Protein AF-A0A847D3K5-F1 (afdb_monomer_lite)

Foldseek 3Di:
DDPVQPDADDPVRVLVVLVVVVVVQWWFWAQQAPVAFKIKIWNDWWDQDPVVSGIDHDDPDPVPPPIDDIDMHTYRPDVVHYSPDPGTDTSVVVSVVPPD

pLDDT: mean 83.89, std 14.64, range [37.06, 96.69]

Radius of gyration: 13.53 Å; chains: 1; bounding box: 33×28×39 Å

Secondary structure (DSSP, 8-state):
--TTTT----HHHHHHHHHHHHHTT--EEEE-STT--EEEEESS--EEETTTTEEE---S-TT-TTSPPPEEEE-S--TTS-TT-SSPEEHHHHHHHT--

Sequence (100 aa):
MSDTFFQEKTREQVLEWLRVKYDKGFRYVVRDCVNDTWLVIYSMKPKRYMDDGCWGYRERDFDNIESMPAEIIRNSDMHEISWNNRSPTDLEKLLKIGVK

Structure (mmCIF, N/CA/C/O backbone):
data_AF-A0A847D3K5-F1
#
_entry.id   AF-A0A847D3K5-F1
#
loop_
_atom_site.group_PDB
_atom_site.id
_atom_site.type_symbol
_atom_site.label_atom_id
_atom_site.label_alt_id
_atom_site.label_comp_id
_atom_site.label_asym_id
_atom_site.label_entity_id
_atom_site.label_seq_id
_atom_site.pdbx_PDB_ins_code
_atom_site.Cartn_x
_atom_site.Cartn_y
_atom_site.Cartn_z
_atom_site.occupancy
_atom_site.B_iso_or_equiv
_atom_site.auth_seq_id
_atom_site.auth_comp_id
_atom_site.auth_asym_id
_atom_site.auth_atom_id
_atom_site.pdbx_PDB_model_num
ATOM 1 N N . MET A 1 1 ? -17.128 15.948 -8.211 1.00 48.16 1 MET A N 1
ATOM 2 C CA . MET A 1 1 ? -16.381 14.836 -7.584 1.00 48.16 1 MET A CA 1
ATOM 3 C C . MET A 1 1 ? -16.789 14.829 -6.124 1.00 48.16 1 MET A C 1
ATOM 5 O O . MET A 1 1 ? -16.778 15.898 -5.537 1.00 48.16 1 MET A O 1
ATOM 9 N N . SER A 1 2 ? -17.289 13.717 -5.586 1.00 49.22 2 SER A N 1
ATOM 10 C CA . SER A 1 2 ? -17.805 13.680 -4.211 1.00 49.22 2 SER A CA 1
ATOM 11 C C . SER A 1 2 ? -16.673 13.805 -3.185 1.00 49.22 2 SER A C 1
ATOM 13 O O . SER A 1 2 ? -15.633 13.166 -3.341 1.00 49.22 2 SER A O 1
ATOM 15 N N . ASP A 1 3 ? -16.904 14.556 -2.105 1.00 59.19 3 ASP A N 1
ATOM 16 C CA . ASP A 1 3 ? -15.960 14.785 -0.991 1.00 59.19 3 ASP A CA 1
ATOM 17 C C . ASP A 1 3 ? -15.487 13.501 -0.272 1.00 59.19 3 ASP A C 1
ATOM 19 O O . ASP A 1 3 ? -14.593 13.521 0.571 1.00 59.19 3 ASP A O 1
ATOM 23 N N . THR A 1 4 ? -16.056 12.347 -0.620 1.00 65.06 4 THR A N 1
ATOM 24 C CA . THR A 1 4 ? -15.764 11.033 -0.039 1.00 65.06 4 THR A CA 1
ATOM 25 C C . THR A 1 4 ? -14.419 10.431 -0.452 1.00 65.06 4 THR A C 1
ATOM 27 O O . THR A 1 4 ? -13.920 9.565 0.269 1.00 65.06 4 THR A O 1
ATOM 30 N N . PHE A 1 5 ? -13.816 10.859 -1.571 1.00 64.50 5 PHE A N 1
ATOM 31 C CA . PHE A 1 5 ? -12.520 10.325 -2.029 1.00 64.50 5 PHE A CA 1
ATOM 32 C C . PHE A 1 5 ? -11.367 10.710 -1.091 1.00 64.50 5 PHE A C 1
ATOM 34 O O . PHE A 1 5 ? -10.498 9.895 -0.795 1.00 64.50 5 PHE A O 1
ATOM 41 N N . PHE A 1 6 ? -11.392 11.937 -0.566 1.00 74.00 6 PHE A N 1
ATOM 42 C CA . PHE A 1 6 ? -10.382 12.439 0.367 1.00 74.00 6 PHE A CA 1
ATOM 43 C C . PHE A 1 6 ? -10.704 12.122 1.828 1.00 74.00 6 PHE A C 1
ATOM 45 O O . PHE A 1 6 ? -10.002 12.600 2.720 1.00 74.00 6 PHE A O 1
ATOM 52 N N . GLN A 1 7 ? -11.742 11.331 2.094 1.00 86.94 7 GLN A N 1
ATOM 53 C CA . GLN A 1 7 ? -12.090 10.949 3.451 1.00 86.94 7 GLN A CA 1
ATOM 54 C C . GLN A 1 7 ? -11.111 9.895 3.972 1.00 86.94 7 GLN A C 1
ATOM 56 O O . GLN A 1 7 ? -10.919 8.845 3.356 1.00 86.94 7 GLN A O 1
ATOM 61 N N . GLU A 1 8 ? -10.535 10.171 5.135 1.00 91.75 8 GLU A N 1
ATOM 62 C CA . GLU A 1 8 ? -9.707 9.219 5.859 1.00 91.75 8 GLU A CA 1
ATOM 63 C C . GLU A 1 8 ? -10.525 8.015 6.342 1.00 91.75 8 GLU A C 1
ATOM 65 O O . GLU A 1 8 ? -11.673 8.159 6.770 1.00 91.75 8 GLU A O 1
ATOM 70 N N . LYS A 1 9 ? -9.947 6.819 6.215 1.00 93.62 9 LYS A N 1
ATOM 71 C CA . LYS A 1 9 ? -10.594 5.544 6.524 1.00 93.62 9 LYS A CA 1
ATOM 72 C C . LYS A 1 9 ? -10.028 4.944 7.804 1.00 93.62 9 LYS A C 1
ATOM 74 O O . LYS A 1 9 ? -8.822 5.030 8.060 1.00 93.62 9 LYS A O 1
ATOM 79 N N . THR A 1 10 ? -10.898 4.302 8.582 1.00 94.50 10 THR A N 1
ATOM 80 C CA . THR A 1 10 ? -10.483 3.550 9.774 1.00 94.50 10 THR A CA 1
ATOM 81 C C . THR A 1 10 ? -9.665 2.325 9.379 1.00 94.50 10 THR A C 1
ATOM 83 O O . THR A 1 10 ? -9.705 1.874 8.229 1.00 94.50 10 THR A O 1
ATOM 86 N N . ARG A 1 11 ? -8.943 1.752 10.343 1.00 94.44 11 ARG A N 1
ATOM 87 C CA . ARG A 1 11 ? -8.200 0.505 10.158 1.00 94.44 11 ARG A CA 1
ATOM 88 C C . ARG A 1 11 ? -9.075 -0.619 9.593 1.00 94.44 11 ARG A C 1
ATOM 90 O O . ARG A 1 11 ? -8.675 -1.292 8.647 1.00 94.44 11 ARG A O 1
ATOM 97 N N . GLU A 1 12 ? -10.286 -0.795 10.115 1.00 94.44 12 GLU A N 1
ATOM 98 C CA . GLU A 1 12 ? -11.224 -1.837 9.679 1.00 94.44 12 GLU A CA 1
ATOM 99 C C . GLU A 1 12 ? -11.642 -1.636 8.220 1.00 94.44 12 GLU A C 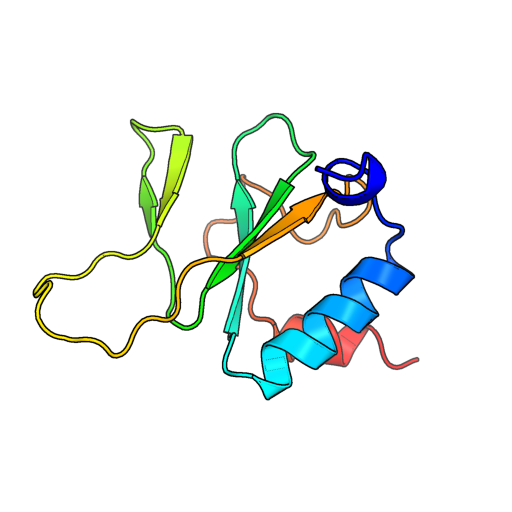1
ATOM 101 O O . GLU A 1 12 ? -11.605 -2.581 7.432 1.00 94.44 12 GLU A O 1
ATOM 106 N N . GLN A 1 13 ? -11.967 -0.395 7.845 1.00 95.25 13 GLN A N 1
ATOM 107 C CA . GLN A 1 13 ? -12.336 -0.037 6.473 1.00 95.25 13 GLN A CA 1
ATOM 108 C C . GLN A 1 13 ? -11.181 -0.273 5.496 1.00 95.25 13 GLN A C 1
ATOM 110 O O . GLN A 1 13 ? -11.397 -0.743 4.379 1.00 95.25 13 GLN A O 1
ATOM 115 N N . VAL A 1 14 ? -9.946 0.028 5.910 1.00 95.56 14 VAL A N 1
ATOM 116 C CA . VAL A 1 14 ? -8.752 -0.264 5.109 1.00 95.56 14 VAL A CA 1
ATOM 117 C C . VAL A 1 14 ? -8.568 -1.766 4.942 1.00 95.56 14 VAL A C 1
ATOM 119 O O . VAL A 1 14 ? -8.351 -2.216 3.823 1.00 95.56 14 VAL A O 1
ATOM 122 N N . LEU A 1 15 ? -8.676 -2.557 6.012 1.00 95.62 15 LEU A N 1
ATOM 123 C CA . LEU A 1 15 ? -8.522 -4.012 5.932 1.00 95.62 15 LEU A CA 1
ATOM 124 C C . LEU A 1 15 ? -9.585 -4.655 5.033 1.00 95.62 15 LEU A C 1
ATOM 126 O O . LEU A 1 15 ? -9.256 -5.532 4.236 1.00 95.62 15 LEU A O 1
ATOM 130 N N . GLU A 1 16 ? -10.840 -4.212 5.116 1.00 95.94 16 GLU A N 1
ATOM 131 C CA . GLU A 1 16 ? -11.905 -4.656 4.211 1.00 95.94 16 GLU A CA 1
ATOM 132 C C . GLU A 1 16 ? -11.593 -4.293 2.755 1.00 95.94 16 GLU A C 1
ATOM 134 O O . GLU A 1 16 ? -11.628 -5.157 1.875 1.00 95.94 16 GLU A O 1
ATOM 139 N N . TRP A 1 17 ? -11.201 -3.042 2.504 1.00 95.94 17 TRP A N 1
ATOM 140 C CA . TRP A 1 17 ? -10.807 -2.596 1.172 1.00 95.94 17 TRP A CA 1
ATOM 141 C C . TRP A 1 17 ? -9.625 -3.411 0.628 1.00 95.94 17 TRP A C 1
ATOM 143 O O . TRP A 1 17 ? -9.677 -3.882 -0.506 1.00 95.94 17 TRP A O 1
ATOM 153 N N . LEU A 1 18 ? -8.598 -3.666 1.442 1.00 96.50 18 LEU A N 1
ATOM 154 C CA . LEU A 1 18 ? -7.433 -4.466 1.062 1.00 96.50 18 LEU A CA 1
ATOM 155 C C . LEU A 1 18 ? -7.795 -5.915 0.719 1.00 96.50 18 LEU A C 1
ATOM 157 O O . LEU A 1 18 ? -7.210 -6.455 -0.217 1.00 96.50 18 LEU A O 1
ATOM 161 N N . ARG A 1 19 ? -8.768 -6.533 1.405 1.00 96.44 19 ARG A N 1
ATOM 162 C CA . ARG A 1 19 ? -9.276 -7.873 1.042 1.00 96.44 19 ARG A CA 1
ATOM 163 C C . ARG A 1 19 ? -9.895 -7.865 -0.353 1.00 96.44 19 ARG A C 1
ATOM 165 O O . ARG A 1 19 ? -9.471 -8.631 -1.211 1.00 96.44 19 ARG A O 1
ATOM 172 N N . VAL A 1 20 ? -10.802 -6.919 -0.614 1.00 96.69 20 VAL A N 1
ATOM 173 C CA . VAL A 1 20 ? -11.438 -6.764 -1.935 1.00 96.69 20 VAL A CA 1
ATOM 174 C C . VAL A 1 20 ? -10.398 -6.533 -3.035 1.00 96.69 20 VAL A C 1
ATOM 176 O O . VAL A 1 20 ? -10.549 -7.017 -4.156 1.00 96.69 20 VAL A O 1
ATOM 179 N N . LYS A 1 21 ? -9.336 -5.776 -2.747 1.00 96.19 21 LYS A N 1
ATOM 180 C CA . LYS A 1 21 ? -8.256 -5.520 -3.709 1.00 96.19 21 LYS A CA 1
ATOM 181 C C . LYS A 1 21 ? -7.337 -6.719 -3.902 1.00 96.19 21 LYS A C 1
ATOM 183 O O . LYS A 1 21 ? -6.920 -6.977 -5.030 1.00 96.19 21 LYS A O 1
ATOM 188 N N . TYR A 1 22 ? -7.060 -7.479 -2.851 1.00 95.88 22 TYR A N 1
ATOM 189 C CA . TYR A 1 22 ? -6.291 -8.713 -2.953 1.00 95.88 22 TYR A CA 1
ATOM 190 C C . TYR A 1 22 ? -6.970 -9.721 -3.892 1.00 95.88 22 TYR A C 1
ATOM 192 O O . TYR A 1 22 ? -6.320 -10.244 -4.801 1.00 95.88 22 TYR A O 1
ATOM 200 N N . ASP A 1 23 ? -8.287 -9.893 -3.769 1.00 95.00 23 ASP A N 1
ATOM 201 C CA . ASP A 1 23 ? -9.071 -10.766 -4.655 1.00 95.00 23 ASP A CA 1
ATOM 202 C C . ASP A 1 23 ? -9.044 -10.299 -6.121 1.00 95.00 23 ASP A C 1
ATOM 204 O O . ASP A 1 23 ? -9.128 -11.109 -7.042 1.00 95.00 23 ASP A O 1
ATOM 208 N N . LYS A 1 24 ? -8.850 -8.994 -6.357 1.00 92.94 24 LYS A N 1
ATOM 209 C CA . LYS A 1 24 ? -8.699 -8.394 -7.695 1.00 92.94 24 LYS A CA 1
ATOM 210 C C . LYS A 1 24 ? -7.292 -8.500 -8.286 1.00 92.94 24 LYS A C 1
ATOM 212 O O . LYS A 1 24 ? -7.101 -8.078 -9.419 1.00 92.94 24 LYS A O 1
ATOM 217 N N . GLY A 1 25 ? -6.321 -9.042 -7.550 1.00 93.19 25 GLY A N 1
ATOM 218 C CA . GLY A 1 25 ? -4.956 -9.251 -8.045 1.00 93.19 25 GLY A CA 1
ATOM 219 C C . GLY A 1 25 ? -3.891 -8.333 -7.443 1.00 93.19 25 GLY A C 1
ATOM 220 O O . GLY A 1 25 ? -2.713 -8.500 -7.751 1.00 93.19 25 GLY A O 1
ATOM 221 N N . PHE A 1 26 ? -4.246 -7.413 -6.540 1.00 94.94 26 PHE A N 1
ATOM 222 C CA . PHE A 1 26 ? -3.245 -6.617 -5.826 1.00 94.94 26 PHE A CA 1
ATOM 223 C C . PHE A 1 26 ? -2.478 -7.467 -4.805 1.00 94.94 26 PHE A C 1
ATOM 225 O O . PHE A 1 26 ? -3.034 -8.374 -4.184 1.00 94.94 26 PHE A O 1
ATOM 232 N N . ARG A 1 27 ? -1.180 -7.202 -4.626 1.00 95.50 27 ARG A N 1
ATOM 233 C CA . ARG A 1 27 ? -0.299 -8.041 -3.788 1.00 95.50 27 ARG A CA 1
ATOM 234 C C . ARG A 1 27 ? 0.510 -7.266 -2.765 1.00 95.50 27 ARG A C 1
ATOM 236 O O . ARG A 1 27 ? 0.880 -7.832 -1.738 1.00 95.50 27 ARG A O 1
ATOM 243 N N . TYR A 1 28 ? 0.752 -5.985 -3.006 1.00 96.06 28 TYR A N 1
ATOM 244 C CA . TYR A 1 28 ? 1.636 -5.181 -2.174 1.00 96.06 28 TYR A CA 1
ATOM 245 C C . TYR A 1 28 ? 0.975 -3.877 -1.761 1.00 96.06 28 TYR A C 1
ATOM 247 O O . TYR A 1 28 ? 0.233 -3.293 -2.545 1.00 96.06 28 TYR A O 1
ATOM 255 N N . VAL A 1 29 ? 1.290 -3.412 -0.553 1.00 96.25 29 VAL A N 1
ATOM 256 C CA . VAL A 1 29 ? 0.896 -2.099 -0.039 1.00 96.25 29 VAL A CA 1
ATOM 257 C C . VAL A 1 29 ? 2.091 -1.377 0.569 1.00 96.25 29 VAL A C 1
ATOM 259 O O . VAL A 1 29 ? 2.948 -1.977 1.226 1.00 96.25 29 VAL A O 1
ATOM 262 N N . VAL A 1 30 ? 2.154 -0.073 0.343 1.00 95.19 30 VAL A N 1
ATOM 263 C CA . VAL A 1 30 ? 3.189 0.815 0.873 1.00 95.19 30 VAL A CA 1
ATOM 264 C C . VAL A 1 30 ? 2.558 2.081 1.418 1.00 95.19 30 VAL A C 1
ATOM 266 O O . VAL A 1 30 ? 1.437 2.436 1.062 1.00 95.19 30 VAL A O 1
ATOM 269 N N . ARG A 1 31 ? 3.316 2.769 2.265 1.00 92.81 31 ARG A N 1
ATOM 270 C CA . ARG A 1 31 ? 3.071 4.162 2.603 1.00 92.81 31 ARG A CA 1
ATOM 271 C C . ARG A 1 31 ? 3.848 5.001 1.606 1.00 92.81 31 ARG A C 1
ATOM 273 O O . ARG A 1 31 ? 5.053 4.778 1.462 1.00 92.81 31 ARG A O 1
ATOM 280 N N . ASP A 1 32 ? 3.167 5.895 0.909 1.00 81.00 32 ASP A N 1
ATOM 281 C CA . ASP A 1 32 ? 3.816 6.783 -0.048 1.00 81.00 32 ASP A CA 1
ATOM 282 C C . ASP A 1 32 ? 4.115 8.120 0.629 1.00 81.00 32 ASP A C 1
ATOM 284 O O . ASP A 1 32 ? 3.229 8.699 1.257 1.00 81.00 32 ASP A O 1
ATOM 288 N N . CYS A 1 33 ? 5.374 8.557 0.534 1.00 74.44 33 CYS A N 1
ATOM 289 C CA . CYS A 1 33 ? 5.988 9.685 1.241 1.00 74.44 33 CYS A CA 1
ATOM 290 C C . CYS A 1 33 ? 5.938 9.671 2.789 1.00 74.44 33 CYS A C 1
ATOM 292 O O . CYS A 1 33 ? 5.255 8.883 3.438 1.00 74.44 33 CYS A O 1
ATOM 294 N N . VAL A 1 34 ? 6.715 10.581 3.386 1.00 60.44 34 VAL A N 1
ATOM 295 C CA . VAL A 1 34 ? 6.926 10.711 4.842 1.00 60.44 34 VAL A CA 1
ATOM 296 C C . VAL A 1 34 ? 5.709 11.304 5.577 1.00 60.44 34 VAL A C 1
ATOM 298 O O . VAL A 1 34 ? 5.587 11.127 6.782 1.00 60.44 34 VAL A O 1
ATOM 301 N N . ASN A 1 35 ? 4.782 11.968 4.871 1.00 60.31 35 ASN A N 1
ATOM 302 C CA . ASN A 1 35 ? 3.634 12.672 5.474 1.00 60.31 35 ASN A CA 1
ATOM 303 C C . ASN A 1 35 ? 2.327 11.834 5.503 1.00 60.31 35 ASN A C 1
ATOM 305 O O . ASN A 1 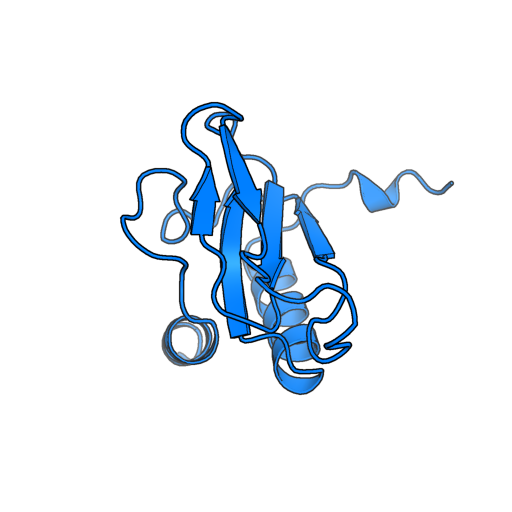35 ? 1.219 12.364 5.610 1.00 60.31 35 ASN A O 1
ATOM 309 N N . ASP A 1 36 ? 2.485 10.511 5.421 1.00 66.62 36 ASP A N 1
ATOM 310 C CA . ASP A 1 36 ? 1.764 9.456 6.154 1.00 66.62 36 ASP A CA 1
ATOM 311 C C . ASP A 1 36 ? 0.251 9.232 5.987 1.00 66.62 36 ASP A C 1
ATOM 313 O O . ASP A 1 36 ? -0.278 8.274 6.551 1.00 66.62 36 ASP A O 1
ATOM 317 N N . THR A 1 37 ? -0.468 9.994 5.165 1.00 84.19 37 THR A N 1
ATOM 318 C CA . THR A 1 37 ? -1.924 9.762 5.027 1.00 84.19 37 THR A CA 1
ATOM 319 C C . THR A 1 37 ? -2.324 8.825 3.898 1.00 84.19 37 THR A C 1
ATOM 321 O O . THR A 1 37 ? -3.482 8.426 3.868 1.00 84.19 37 THR A O 1
ATOM 324 N N . TRP A 1 38 ? -1.422 8.449 2.988 1.00 90.56 38 TRP A N 1
ATOM 325 C CA . TRP A 1 38 ? -1.772 7.645 1.814 1.00 90.56 38 TRP A CA 1
ATOM 326 C C . TRP A 1 38 ? -1.110 6.273 1.825 1.00 90.56 38 TRP A C 1
ATOM 328 O O . TRP A 1 38 ? 0.113 6.139 1.894 1.00 90.56 38 TRP A O 1
ATOM 338 N N . LEU A 1 39 ? -1.949 5.251 1.704 1.00 94.00 39 LEU A N 1
ATOM 339 C CA . LEU A 1 39 ? -1.541 3.905 1.344 1.00 94.00 39 LEU A CA 1
ATOM 340 C C . LEU A 1 39 ? -1.712 3.721 -0.157 1.00 94.00 39 LEU A C 1
ATOM 342 O O . LEU A 1 39 ? -2.740 4.113 -0.708 1.00 94.00 39 LEU A O 1
ATOM 346 N N . VAL A 1 40 ? -0.729 3.088 -0.791 1.00 94.38 40 VAL A N 1
ATOM 347 C CA . VAL A 1 40 ? -0.739 2.792 -2.227 1.00 94.38 40 VAL A CA 1
ATOM 348 C C . VAL A 1 40 ? -0.560 1.297 -2.431 1.00 94.38 40 VAL A C 1
ATOM 350 O O . VAL A 1 40 ? 0.322 0.690 -1.816 1.00 94.38 40 VAL A O 1
ATOM 353 N N . ILE A 1 41 ? -1.394 0.699 -3.280 1.00 95.62 41 ILE A N 1
ATOM 354 C CA . ILE A 1 41 ? -1.341 -0.729 -3.597 1.00 95.62 41 ILE A CA 1
ATOM 355 C C . ILE A 1 41 ? -0.872 -0.999 -5.020 1.00 95.62 41 ILE A C 1
ATOM 357 O O . ILE A 1 41 ? -1.143 -0.230 -5.940 1.00 95.62 41 ILE A O 1
ATOM 361 N N . TYR A 1 42 ? -0.206 -2.139 -5.185 1.00 94.06 42 TYR A N 1
ATOM 362 C CA . TYR A 1 42 ? 0.411 -2.571 -6.435 1.00 94.06 42 TYR A CA 1
ATOM 363 C C . TYR A 1 42 ? 0.128 -4.058 -6.699 1.00 94.06 42 TYR A C 1
ATOM 365 O O . TYR A 1 42 ? 0.119 -4.871 -5.764 1.00 94.06 42 TYR A O 1
ATOM 373 N N . SER A 1 43 ? -0.111 -4.431 -7.962 1.00 92.44 43 SER A N 1
ATOM 374 C CA . SER A 1 43 ? -0.283 -5.838 -8.373 1.00 92.44 43 SER A CA 1
ATOM 375 C C . SER A 1 43 ? 1.049 -6.582 -8.450 1.00 92.44 43 SER A C 1
ATOM 377 O O . SER A 1 43 ? 1.131 -7.761 -8.115 1.00 92.44 43 SER A O 1
ATOM 379 N N . MET A 1 44 ? 2.117 -5.865 -8.792 1.00 90.75 44 MET A N 1
ATOM 380 C CA . MET A 1 44 ? 3.495 -6.355 -8.803 1.00 90.75 44 MET A CA 1
ATOM 381 C C . MET A 1 44 ? 4.329 -5.674 -7.720 1.00 90.75 44 MET A C 1
ATOM 383 O O . MET A 1 44 ? 3.953 -4.630 -7.195 1.00 90.75 44 MET A O 1
ATOM 387 N N . LYS A 1 45 ? 5.480 -6.255 -7.369 1.00 91.69 45 LYS A N 1
ATOM 388 C CA . LYS A 1 45 ? 6.339 -5.726 -6.302 1.00 91.69 45 LYS A CA 1
ATOM 389 C C . LYS A 1 45 ? 6.910 -4.350 -6.692 1.00 91.69 45 LYS A C 1
ATOM 391 O O . LYS A 1 45 ? 7.749 -4.305 -7.595 1.00 91.69 45 LYS A O 1
ATOM 396 N N . PRO A 1 46 ? 6.530 -3.246 -6.017 1.00 91.56 46 PRO A N 1
ATOM 397 C CA . PRO A 1 46 ? 7.053 -1.924 -6.342 1.00 91.56 46 PRO A CA 1
ATOM 398 C C . PRO A 1 46 ? 8.495 -1.751 -5.848 1.00 91.56 46 PRO A C 1
ATOM 400 O O . PRO A 1 46 ? 8.972 -2.469 -4.958 1.00 91.56 46 PRO A O 1
ATOM 403 N N . LYS A 1 47 ? 9.181 -0.747 -6.395 1.00 89.69 47 LYS A N 1
ATOM 404 C CA . LYS A 1 47 ? 10.475 -0.256 -5.913 1.00 89.69 47 LYS A CA 1
ATOM 405 C C . LYS A 1 47 ? 10.307 1.153 -5.345 1.00 89.69 47 LYS A C 1
ATOM 407 O O . LYS A 1 47 ? 9.517 1.938 -5.858 1.00 89.69 47 LYS A O 1
ATOM 412 N N . ARG A 1 48 ? 11.076 1.465 -4.301 1.00 89.12 48 ARG A N 1
ATOM 413 C CA . ARG A 1 48 ? 11.183 2.817 -3.750 1.00 89.12 48 ARG A CA 1
ATOM 414 C C . ARG A 1 48 ? 12.145 3.660 -4.590 1.00 89.12 48 ARG A C 1
ATOM 416 O O . ARG A 1 48 ? 13.293 3.248 -4.797 1.00 89.12 48 ARG A O 1
ATOM 423 N N . TYR A 1 49 ? 11.683 4.818 -5.043 1.00 84.81 49 TYR A N 1
ATOM 424 C CA . TYR A 1 49 ? 12.462 5.844 -5.729 1.00 84.81 49 TYR A CA 1
ATOM 425 C C . TYR A 1 49 ? 12.848 6.909 -4.701 1.00 84.81 49 TYR A C 1
ATOM 427 O O . TYR A 1 49 ? 12.014 7.683 -4.242 1.00 84.81 49 TYR A O 1
ATOM 435 N N . MET A 1 50 ? 14.109 6.873 -4.257 1.00 77.12 50 MET A N 1
ATOM 436 C CA . MET A 1 50 ? 14.588 7.727 -3.161 1.00 77.12 50 MET A CA 1
ATOM 437 C C . MET A 1 50 ? 14.618 9.206 -3.550 1.00 77.12 50 MET A C 1
ATOM 439 O O . MET A 1 50 ? 14.358 10.045 -2.694 1.00 77.12 50 MET A O 1
ATOM 443 N N . ASP A 1 51 ? 14.902 9.496 -4.819 1.00 77.50 51 ASP A N 1
ATOM 444 C CA . ASP A 1 51 ? 15.028 10.862 -5.335 1.00 77.50 51 ASP A CA 1
ATOM 445 C C . ASP A 1 51 ? 13.660 11.561 -5.416 1.00 77.50 51 ASP A C 1
ATOM 447 O O . ASP A 1 51 ? 13.546 12.735 -5.075 1.00 77.50 51 ASP A O 1
ATOM 451 N N . ASP A 1 52 ? 12.611 10.807 -5.765 1.00 69.31 52 ASP A N 1
ATOM 452 C CA . ASP A 1 52 ? 11.243 11.315 -5.941 1.00 69.31 52 ASP A CA 1
ATOM 453 C C . ASP A 1 52 ? 10.359 11.134 -4.695 1.00 69.31 52 ASP A C 1
ATOM 455 O O . ASP A 1 52 ? 9.205 11.562 -4.668 1.00 69.31 52 ASP A O 1
ATOM 459 N N . GLY A 1 53 ? 10.874 10.476 -3.650 1.00 79.81 53 GLY A N 1
ATOM 460 C CA . GLY A 1 53 ? 10.134 10.242 -2.409 1.00 79.81 53 GLY A CA 1
ATOM 461 C C . GLY A 1 53 ? 8.880 9.378 -2.581 1.00 79.81 53 GLY A C 1
ATOM 462 O O . GLY A 1 53 ? 7.952 9.504 -1.780 1.00 79.81 53 GLY A O 1
ATOM 463 N N . CYS A 1 54 ? 8.859 8.500 -3.591 1.00 84.50 54 CYS A N 1
ATOM 464 C CA . CYS A 1 54 ? 7.697 7.680 -3.927 1.00 84.50 54 CYS A CA 1
ATOM 465 C C . CYS A 1 54 ? 8.015 6.188 -4.124 1.00 84.50 54 CYS A C 1
ATOM 467 O O . CYS A 1 54 ? 9.174 5.755 -4.178 1.00 84.50 54 CYS A O 1
ATOM 469 N N . TRP A 1 55 ? 6.966 5.377 -4.236 1.00 89.44 55 TRP A N 1
ATOM 470 C CA . TRP A 1 55 ? 7.042 4.011 -4.758 1.00 89.44 55 TRP A CA 1
ATOM 471 C C . TRP A 1 55 ? 6.458 3.938 -6.167 1.00 89.44 55 TRP A C 1
ATOM 473 O O . TRP A 1 55 ? 5.598 4.725 -6.538 1.00 89.44 55 TRP A O 1
ATOM 483 N N . GLY A 1 56 ? 6.898 2.958 -6.950 1.00 88.56 56 GLY A N 1
ATOM 484 C CA . GLY A 1 56 ? 6.290 2.694 -8.249 1.00 88.56 56 GLY A CA 1
ATOM 485 C C . GLY A 1 56 ? 6.760 1.389 -8.870 1.00 88.56 56 GLY A C 1
ATOM 486 O O . GLY A 1 56 ? 7.663 0.714 -8.355 1.00 88.56 56 GLY A O 1
ATOM 487 N N . TYR A 1 57 ? 6.157 1.031 -9.999 1.00 86.81 57 TYR A N 1
ATOM 488 C CA . TYR A 1 57 ? 6.646 -0.078 -10.805 1.00 86.81 57 TYR A CA 1
ATOM 489 C C . TYR A 1 57 ? 8.021 0.250 -11.378 1.00 86.81 57 TYR A C 1
ATOM 491 O O . TYR A 1 57 ? 8.330 1.394 -11.707 1.00 86.81 57 TYR A O 1
ATOM 499 N N . ARG A 1 58 ? 8.863 -0.776 -11.480 1.00 74.19 58 ARG A N 1
ATOM 500 C CA . ARG A 1 58 ? 10.116 -0.719 -12.231 1.00 74.19 58 ARG A CA 1
ATOM 501 C C . ARG A 1 58 ? 9.964 -1.636 -13.430 1.00 74.19 58 ARG A C 1
ATOM 503 O O . ARG A 1 58 ? 10.525 -2.732 -13.440 1.00 74.19 58 ARG A O 1
ATOM 510 N N . GLU A 1 59 ? 9.164 -1.221 -14.399 1.00 66.19 59 GLU A N 1
ATOM 511 C CA . GLU A 1 59 ? 9.110 -1.934 -15.668 1.00 66.19 59 GLU A CA 1
ATOM 512 C C . GLU A 1 59 ? 10.372 -1.634 -16.477 1.00 66.19 59 GLU A C 1
ATOM 514 O O . GLU A 1 59 ? 10.908 -0.525 -16.458 1.00 66.19 59 GLU A O 1
ATOM 519 N N . ARG A 1 60 ? 10.907 -2.669 -17.127 1.00 56.78 60 ARG A N 1
ATOM 520 C CA . ARG A 1 60 ? 11.941 -2.507 -18.161 1.00 56.78 60 ARG A CA 1
ATOM 521 C C . ARG A 1 60 ? 11.327 -2.397 -19.553 1.00 56.78 60 ARG A C 1
ATOM 523 O O . ARG A 1 60 ? 12.040 -2.031 -20.477 1.00 56.78 60 ARG A O 1
ATOM 530 N N . ASP A 1 61 ? 10.054 -2.752 -19.674 1.00 58.44 61 ASP A N 1
ATOM 531 C CA . ASP A 1 61 ? 9.334 -2.908 -20.924 1.00 58.44 61 ASP A CA 1
ATOM 532 C C . ASP A 1 61 ? 7.895 -2.437 -20.699 1.00 58.44 61 ASP A C 1
ATOM 534 O O . ASP A 1 61 ? 7.141 -3.097 -19.989 1.00 58.44 61 ASP A O 1
ATOM 538 N N . PHE A 1 62 ? 7.576 -1.260 -21.239 1.00 55.12 62 PHE A N 1
ATOM 539 C CA . PHE A 1 62 ? 6.283 -0.587 -21.079 1.00 55.12 62 PHE A CA 1
ATOM 540 C C . PHE A 1 62 ? 5.165 -1.243 -21.903 1.00 55.12 62 PHE A C 1
ATOM 542 O O . PHE A 1 62 ? 3.997 -0.905 -21.720 1.00 55.12 62 PHE A O 1
ATOM 549 N N . ASP A 1 63 ? 5.513 -2.178 -22.793 1.00 56.44 63 ASP A N 1
ATOM 550 C CA . ASP A 1 63 ? 4.553 -2.943 -23.589 1.00 56.44 63 ASP A CA 1
ATOM 551 C C . ASP A 1 63 ? 4.079 -4.211 -22.851 1.00 56.44 63 ASP A C 1
ATOM 553 O O . ASP A 1 63 ? 3.178 -4.918 -23.313 1.00 56.44 63 ASP A O 1
ATOM 557 N N . ASN A 1 64 ? 4.643 -4.495 -21.671 1.00 55.25 64 ASN A N 1
ATOM 558 C CA . ASN A 1 64 ? 4.258 -5.629 -20.845 1.00 55.25 64 ASN A CA 1
ATOM 559 C C . ASN A 1 64 ? 3.139 -5.238 -19.859 1.00 55.25 64 ASN A C 1
ATOM 561 O O . ASN A 1 64 ? 3.371 -4.933 -18.694 1.00 55.25 64 ASN A O 1
ATOM 565 N N . ILE A 1 65 ? 1.906 -5.265 -20.369 1.00 53.31 65 ILE A N 1
ATOM 566 C CA . ILE A 1 65 ? 0.619 -4.847 -19.767 1.00 53.31 65 ILE A CA 1
ATOM 567 C C . ILE A 1 65 ? 0.216 -5.572 -18.449 1.00 53.31 65 ILE A C 1
ATOM 569 O O . ILE A 1 65 ? -0.900 -5.417 -17.957 1.00 53.31 65 ILE A O 1
ATOM 573 N N . GLU A 1 66 ? 1.083 -6.354 -17.806 1.00 68.69 66 GLU A N 1
ATOM 574 C CA . GLU A 1 66 ? 0.686 -7.175 -16.647 1.00 68.69 66 GLU A CA 1
ATOM 575 C C . GLU A 1 66 ? 0.512 -6.399 -15.324 1.00 68.69 66 GLU A C 1
ATOM 577 O O . GLU A 1 66 ? -0.037 -6.940 -14.355 1.00 68.69 66 GLU A O 1
ATOM 582 N N . SER A 1 67 ? 0.937 -5.132 -15.248 1.00 74.69 67 SER A N 1
ATOM 583 C CA . SER A 1 67 ? 0.762 -4.321 -14.042 1.00 74.69 67 SER A CA 1
ATOM 584 C C . SER A 1 67 ? -0.578 -3.570 -14.034 1.00 74.69 67 SER A C 1
ATOM 586 O O . SER A 1 67 ? -0.951 -2.849 -14.957 1.00 7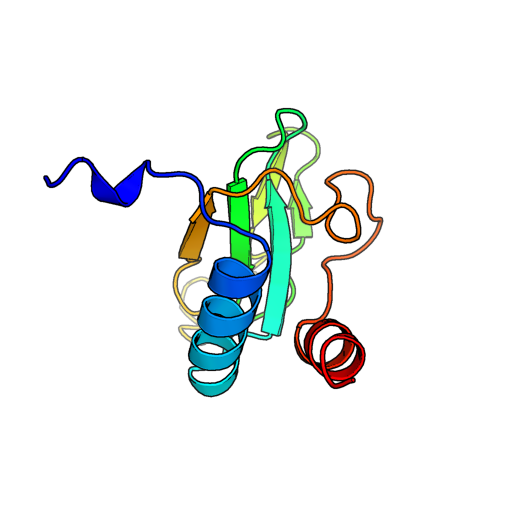4.69 67 SER A O 1
ATOM 588 N N . MET A 1 68 ? -1.347 -3.736 -12.955 1.00 86.25 68 MET A N 1
ATOM 589 C CA . MET A 1 68 ? -2.584 -2.982 -12.756 1.00 86.25 68 MET A CA 1
ATOM 590 C C . MET A 1 68 ? -2.234 -1.556 -12.320 1.00 86.25 68 MET A C 1
ATOM 592 O O . MET A 1 68 ? -1.283 -1.388 -11.546 1.00 86.25 68 MET A O 1
ATOM 596 N N . PRO A 1 69 ? -3.019 -0.536 -12.711 1.00 88.81 69 PRO A N 1
ATOM 597 C CA . PRO A 1 69 ? -2.856 0.810 -12.177 1.00 88.81 69 PRO A CA 1
ATOM 598 C C . PRO A 1 69 ? -2.846 0.801 -10.646 1.00 88.81 69 PRO A C 1
ATOM 600 O O . PRO A 1 69 ? -3.661 0.121 -10.017 1.00 88.81 69 PRO A O 1
ATOM 603 N N . ALA A 1 70 ? -1.913 1.547 -10.054 1.00 91.31 70 ALA A N 1
ATOM 604 C CA . ALA A 1 70 ? -1.846 1.681 -8.607 1.00 91.31 70 ALA A CA 1
ATOM 605 C C . ALA A 1 70 ? -3.126 2.337 -8.074 1.00 91.31 70 ALA A C 1
ATOM 607 O O . ALA A 1 70 ? -3.681 3.249 -8.690 1.00 91.31 70 ALA A O 1
ATOM 608 N N . GLU A 1 71 ? -3.578 1.886 -6.909 1.00 93.75 71 GLU A N 1
ATOM 609 C CA . GLU A 1 71 ? -4.742 2.459 -6.237 1.00 93.75 71 GLU A CA 1
ATOM 610 C C . GLU A 1 71 ? -4.371 2.982 -4.855 1.00 93.75 71 GLU A C 1
ATOM 612 O O . GLU A 1 71 ? -3.451 2.471 -4.213 1.00 93.75 71 GLU A O 1
ATOM 617 N N . ILE A 1 72 ? -5.101 3.999 -4.394 1.00 93.75 72 ILE A N 1
ATOM 618 C CA . ILE A 1 72 ? -4.786 4.720 -3.162 1.00 93.75 72 ILE A CA 1
ATOM 619 C C . ILE A 1 72 ? -5.964 4.744 -2.193 1.00 93.75 72 ILE A C 1
ATOM 621 O O . ILE A 1 72 ? -7.127 4.784 -2.598 1.00 93.75 72 ILE A O 1
ATOM 625 N N . ILE A 1 73 ? -5.654 4.760 -0.901 1.00 93.50 73 ILE A N 1
ATOM 626 C CA . ILE A 1 73 ? -6.625 4.934 0.182 1.00 93.50 73 ILE A CA 1
ATOM 627 C C . ILE A 1 73 ? -6.014 5.797 1.285 1.00 93.50 73 ILE A C 1
ATOM 629 O O . ILE A 1 73 ? -4.826 5.667 1.595 1.00 93.50 73 ILE A O 1
ATOM 633 N N . ARG A 1 74 ? -6.818 6.691 1.877 1.00 92.88 74 ARG A N 1
ATOM 634 C CA . ARG A 1 74 ? -6.363 7.520 2.999 1.00 92.88 74 ARG A CA 1
ATOM 635 C C . ARG A 1 74 ? -6.512 6.807 4.326 1.00 92.88 74 ARG A C 1
ATOM 637 O O . ARG A 1 74 ? -7.605 6.348 4.645 1.00 92.88 74 ARG A O 1
ATOM 644 N N . ASN A 1 75 ? -5.445 6.784 5.109 1.00 93.12 75 ASN A N 1
ATOM 645 C CA . ASN A 1 75 ? -5.417 6.251 6.464 1.00 93.12 75 ASN A CA 1
ATOM 646 C C . ASN A 1 75 ? -4.114 6.667 7.160 1.00 93.12 75 ASN A C 1
ATOM 648 O O . ASN A 1 75 ? -3.060 6.578 6.540 1.00 93.12 75 ASN A O 1
ATOM 652 N N . SER A 1 76 ? -4.169 7.035 8.438 1.00 90.44 76 SER A N 1
ATOM 653 C CA . SER A 1 76 ? -2.991 7.229 9.303 1.00 90.44 76 SER A CA 1
ATOM 654 C C . SER A 1 76 ? -2.780 6.103 10.333 1.00 90.44 76 SER A C 1
ATOM 656 O O . SER A 1 76 ? -1.717 6.010 10.941 1.00 90.44 76 SER A O 1
ATOM 658 N N . ASP A 1 77 ? -3.754 5.200 10.481 1.00 90.50 77 ASP A N 1
ATOM 659 C CA . ASP A 1 77 ? -3.831 4.164 11.527 1.00 90.50 77 ASP A CA 1
ATOM 660 C C . ASP A 1 77 ? -3.467 2.743 11.024 1.00 90.50 77 ASP A C 1
ATOM 662 O O . ASP A 1 77 ? -4.183 1.757 11.216 1.00 90.50 77 ASP A O 1
ATOM 666 N N . MET A 1 78 ? -2.351 2.630 10.298 1.00 91.62 78 MET A N 1
ATOM 667 C CA . MET A 1 78 ? -1.783 1.352 9.823 1.00 91.62 78 MET A CA 1
ATOM 668 C C . MET A 1 78 ? -0.258 1.360 10.006 1.00 91.62 78 MET A C 1
ATOM 670 O O . MET A 1 78 ? 0.508 1.355 9.040 1.00 91.62 78 MET A O 1
ATOM 674 N N . HIS A 1 79 ? 0.196 1.446 11.256 1.00 89.19 79 HIS A N 1
ATOM 675 C CA . HIS A 1 79 ? 1.606 1.660 11.613 1.00 89.19 79 HIS A CA 1
ATOM 676 C C . HIS A 1 79 ? 2.570 0.565 11.128 1.00 89.19 79 HIS A C 1
ATOM 678 O O . HIS A 1 79 ? 3.766 0.813 10.987 1.00 89.19 79 HIS A O 1
ATOM 684 N N . GLU A 1 80 ? 2.073 -0.635 10.831 1.00 90.12 80 GLU A N 1
ATOM 685 C CA . GLU A 1 80 ? 2.863 -1.713 10.236 1.00 90.12 80 GLU A CA 1
ATOM 686 C C . GLU A 1 80 ? 3.277 -1.425 8.778 1.00 90.12 80 GLU A C 1
ATOM 688 O O . GLU A 1 80 ? 4.260 -1.984 8.280 1.00 90.12 80 GLU A O 1
ATOM 693 N N . ILE A 1 81 ? 2.566 -0.516 8.102 1.00 92.38 81 ILE A N 1
ATOM 694 C CA . ILE A 1 81 ? 2.891 -0.029 6.762 1.00 92.38 81 ILE A CA 1
ATOM 695 C C . ILE A 1 81 ? 3.543 1.352 6.894 1.00 92.38 81 ILE A C 1
ATOM 697 O O . ILE A 1 81 ? 2.859 2.365 7.052 1.00 92.38 81 ILE A O 1
ATOM 701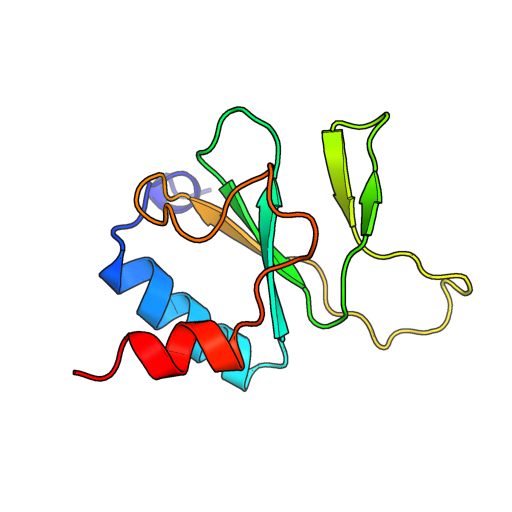 N N . SER A 1 82 ? 4.873 1.395 6.793 1.00 89.88 82 SER A N 1
ATOM 702 C CA . SER A 1 82 ? 5.675 2.617 6.941 1.00 89.88 82 SER A CA 1
ATOM 703 C C . SER A 1 82 ? 6.545 2.880 5.713 1.00 89.88 82 SER A C 1
ATOM 705 O O . SER A 1 82 ? 7.071 1.945 5.104 1.00 89.88 82 SER A O 1
ATOM 707 N N . TRP A 1 83 ? 6.768 4.160 5.392 1.00 88.19 83 TRP A N 1
ATOM 708 C CA . TRP A 1 83 ? 7.720 4.591 4.360 1.00 88.19 83 TRP A CA 1
ATOM 709 C C . TRP A 1 83 ? 9.134 4.048 4.623 1.00 88.19 83 TRP A C 1
ATOM 711 O O . TRP A 1 83 ? 9.877 3.715 3.695 1.00 88.19 83 TRP A O 1
ATOM 721 N N . ASN A 1 84 ? 9.493 3.901 5.902 1.00 87.75 84 ASN A N 1
ATOM 722 C CA . ASN A 1 84 ? 10.806 3.435 6.339 1.00 87.75 84 ASN A CA 1
ATOM 723 C C . ASN A 1 84 ? 11.017 1.925 6.140 1.00 87.75 84 ASN A C 1
ATOM 725 O O . ASN A 1 84 ? 12.156 1.455 6.238 1.00 87.75 84 ASN A O 1
ATOM 729 N N . ASN A 1 85 ? 9.969 1.162 5.808 1.00 88.62 85 ASN A N 1
ATOM 730 C CA . ASN A 1 85 ? 10.096 -0.263 5.520 1.00 88.62 85 ASN A CA 1
ATOM 731 C C . ASN A 1 85 ? 11.055 -0.479 4.334 1.00 88.62 85 ASN A C 1
ATOM 733 O O . ASN A 1 85 ? 10.958 0.168 3.291 1.00 88.62 85 ASN A O 1
ATOM 737 N N . ARG A 1 86 ? 12.005 -1.416 4.480 1.00 86.44 86 ARG A N 1
ATOM 738 C CA . ARG A 1 86 ? 12.988 -1.745 3.423 1.00 86.44 86 ARG A CA 1
ATOM 739 C C . ARG A 1 86 ? 12.352 -2.410 2.199 1.00 86.44 86 ARG A C 1
ATOM 741 O O . ARG A 1 86 ? 12.958 -2.445 1.132 1.00 86.44 86 ARG A O 1
ATOM 748 N N . SER A 1 87 ? 11.162 -2.974 2.366 1.00 91.44 87 SER A N 1
ATOM 749 C CA . SER A 1 87 ? 10.400 -3.680 1.340 1.00 91.44 87 SER A CA 1
ATOM 750 C C . SER A 1 87 ? 8.922 -3.313 1.445 1.00 91.44 87 SER A C 1
ATOM 752 O O . SER A 1 87 ? 8.469 -3.007 2.550 1.00 91.44 87 SER A O 1
ATOM 754 N N . PRO A 1 88 ? 8.160 -3.402 0.341 1.00 94.19 88 PRO A N 1
ATOM 755 C CA . PRO A 1 88 ? 6.721 -3.215 0.402 1.00 94.19 88 PRO A CA 1
ATOM 756 C C . PRO A 1 88 ? 6.079 -4.290 1.279 1.00 94.19 88 PRO A C 1
ATOM 758 O O . PRO A 1 88 ? 6.591 -5.412 1.378 1.00 94.19 88 PRO A O 1
ATOM 761 N N . THR A 1 89 ? 4.962 -3.946 1.910 1.00 95.75 89 THR A N 1
ATOM 762 C CA . THR A 1 89 ? 4.224 -4.875 2.765 1.00 95.75 89 THR A CA 1
ATOM 763 C C . THR A 1 89 ? 3.445 -5.840 1.884 1.00 95.75 89 THR A C 1
ATOM 765 O O . THR A 1 89 ? 2.746 -5.428 0.961 1.00 95.75 89 THR A O 1
ATOM 768 N N . ASP A 1 90 ? 3.590 -7.129 2.159 1.00 95.88 90 ASP A N 1
ATOM 769 C CA . ASP A 1 90 ? 2.881 -8.198 1.464 1.00 95.88 90 ASP A CA 1
ATOM 770 C C . ASP A 1 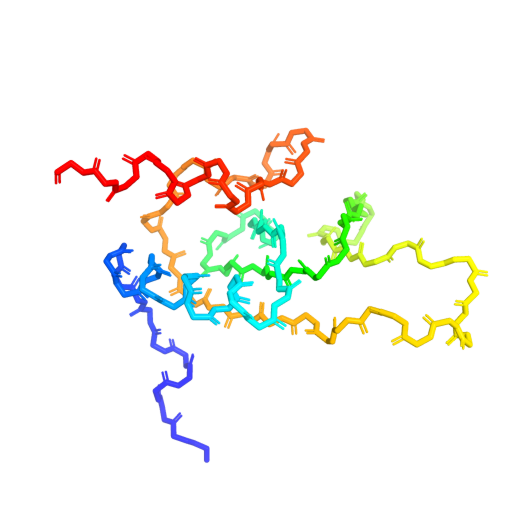90 ? 1.446 -8.311 2.001 1.00 95.88 90 ASP A C 1
ATOM 772 O O . ASP A 1 90 ? 1.246 -8.480 3.209 1.00 95.88 90 ASP A O 1
ATOM 776 N N . LEU A 1 91 ? 0.452 -8.192 1.115 1.00 96.00 91 LEU A N 1
ATOM 777 C CA . LEU A 1 91 ? -0.958 -8.194 1.508 1.00 96.00 91 LEU A CA 1
ATOM 778 C C . LEU A 1 91 ? -1.424 -9.544 2.041 1.00 96.00 91 LEU A C 1
ATOM 780 O O . LEU A 1 91 ? -2.208 -9.574 2.985 1.00 96.00 91 LEU A O 1
ATOM 784 N N . GLU A 1 92 ? -0.929 -10.655 1.497 1.00 95.00 92 GLU A N 1
ATOM 785 C CA . GLU A 1 92 ? -1.315 -11.981 1.979 1.00 95.00 92 GLU A CA 1
ATOM 786 C C . GLU A 1 92 ? -0.883 -12.160 3.440 1.00 95.00 92 GLU A C 1
ATOM 788 O O . GLU A 1 92 ? -1.654 -12.633 4.278 1.00 95.00 92 GLU A O 1
ATOM 793 N N . LYS A 1 93 ? 0.341 -11.734 3.771 1.00 93.69 93 LYS A N 1
ATOM 794 C CA . LYS A 1 93 ? 0.851 -11.785 5.148 1.00 93.69 93 LYS A CA 1
ATOM 795 C C . LYS A 1 9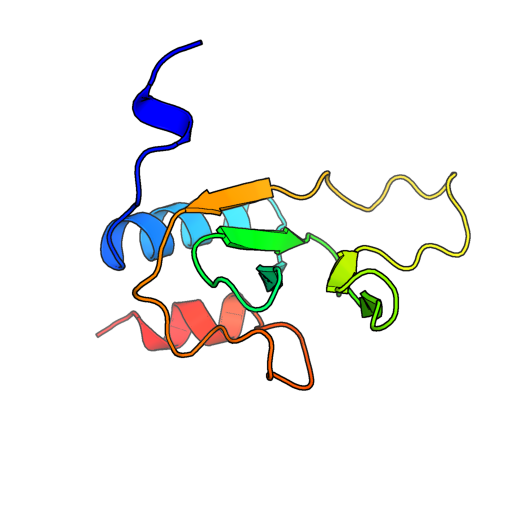3 ? 0.096 -10.841 6.075 1.00 93.69 93 LYS A C 1
ATOM 797 O O . LYS A 1 93 ? -0.267 -11.246 7.176 1.00 93.69 93 LYS A O 1
ATOM 802 N N . LEU A 1 94 ? -0.150 -9.610 5.632 1.00 93.69 94 LEU A N 1
ATOM 803 C CA . LEU A 1 94 ? -0.869 -8.605 6.412 1.00 93.69 94 LEU A CA 1
ATOM 804 C C . LEU A 1 94 ? -2.286 -9.078 6.768 1.00 93.69 94 LEU A C 1
ATOM 806 O O . LEU A 1 94 ? -2.694 -9.021 7.927 1.00 93.69 94 LEU A O 1
ATOM 810 N N . LEU A 1 95 ? -3.023 -9.595 5.783 1.00 92.38 95 LEU A N 1
ATOM 811 C CA . LEU A 1 95 ? -4.422 -9.988 5.948 1.00 92.38 95 LEU A CA 1
ATOM 812 C C . LEU A 1 95 ? -4.599 -11.251 6.804 1.00 92.38 95 LEU A C 1
ATOM 814 O O . LEU A 1 95 ? -5.635 -11.393 7.450 1.00 92.38 95 LEU A O 1
ATOM 818 N N . LYS A 1 96 ? -3.585 -12.125 6.882 1.00 87.56 96 LYS A N 1
ATOM 819 C CA . LYS A 1 96 ? -3.581 -13.285 7.794 1.00 87.56 96 LYS A CA 1
ATOM 820 C C . LYS A 1 96 ? -3.477 -12.894 9.274 1.00 87.56 96 LYS A C 1
ATOM 822 O O . LYS A 1 96 ? -3.943 -13.643 10.122 1.00 87.56 96 LYS A O 1
ATOM 827 N N . ILE A 1 97 ? -2.893 -11.736 9.595 1.00 67.06 97 ILE A N 1
ATOM 828 C CA . ILE A 1 97 ? -2.730 -11.260 10.983 1.00 67.06 97 ILE A CA 1
ATOM 829 C C . ILE A 1 97 ? -4.043 -10.675 11.535 1.00 67.06 97 ILE A C 1
ATOM 831 O O . ILE A 1 97 ? -4.296 -10.752 12.734 1.00 67.06 97 ILE A O 1
ATOM 835 N N . GLY A 1 98 ? -4.895 -10.123 10.666 1.00 56.62 98 GLY A N 1
ATOM 836 C CA . GLY A 1 98 ? -6.173 -9.495 11.026 1.00 56.62 98 GLY A CA 1
ATOM 837 C C . GLY A 1 98 ? -7.364 -10.451 11.173 1.00 56.62 98 GLY A C 1
ATOM 838 O O . GLY A 1 98 ? -8.501 -9.985 11.184 1.00 56.62 98 GLY A O 1
ATOM 839 N N . VAL A 1 99 ? -7.129 -11.765 11.226 1.00 48.69 99 VAL A N 1
ATOM 840 C CA . VAL A 1 99 ? -8.144 -12.783 11.536 1.00 48.69 99 VAL A CA 1
ATOM 841 C C . VAL A 1 99 ? -7.907 -13.243 12.976 1.00 48.69 99 VAL A C 1
ATOM 843 O O . VAL A 1 99 ? -7.137 -14.170 13.221 1.00 48.69 99 VAL A O 1
ATOM 846 N N . LYS A 1 100 ? -8.522 -12.554 13.935 1.00 37.06 100 LYS A N 1
ATOM 847 C CA . LYS A 1 100 ? -8.686 -13.018 15.315 1.00 37.06 100 LYS A CA 1
ATOM 848 C C . LYS A 1 100 ? -10.103 -12.737 15.774 1.00 37.06 100 LYS A C 1
ATOM 850 O O . LYS A 1 100 ? -10.600 -11.643 15.435 1.00 37.06 100 LYS A O 1
#

Organism: NCBI:txid82803